Protein AF-A0A8S4G4A6-F1 (afdb_monomer_lite)

Sequence (121 aa):
MALRRQACRRGWAQQLFSDNGTNLRGADTELRRSIQDLDQQVLNKKLRVNINIPLKTELKAEQETTHKHIEEDRKMLIQAAIVRIMKTRKTLKHQHLVVEVLNQLSSRFKPRVQVIKVSVI

Radius of gyration: 33.56 Å; chains: 1; bounding box: 55×30×92 Å

Structure (mmCIF, N/CA/C/O backbone):
data_AF-A0A8S4G4A6-F1
#
_entry.id   AF-A0A8S4G4A6-F1
#
loop_
_atom_site.group_PDB
_atom_site.id
_atom_site.type_symbol
_atom_site.label_atom_id
_atom_site.label_alt_id
_atom_site.label_comp_id
_atom_site.label_asym_id
_atom_site.label_entity_id
_atom_site.label_seq_id
_atom_site.pdbx_PDB_ins_code
_atom_site.Cartn_x
_atom_site.Cartn_y
_atom_site.Cartn_z
_atom_site.occupancy
_atom_site.B_iso_or_equiv
_atom_site.auth_seq_id
_atom_site.auth_comp_id
_atom_site.auth_asym_id
_atom_site.auth_atom_id
_atom_site.pdbx_PDB_model_num
ATOM 1 N N . MET A 1 1 ? 37.751 0.924 -60.296 1.00 56.91 1 MET A N 1
ATOM 2 C CA . MET A 1 1 ? 37.242 1.153 -61.675 1.00 56.91 1 MET A CA 1
ATOM 3 C C . MET A 1 1 ? 36.824 -0.135 -62.400 1.00 56.91 1 MET A C 1
ATOM 5 O O . MET A 1 1 ? 35.778 -0.120 -63.038 1.00 56.91 1 MET A O 1
ATOM 9 N N . ALA A 1 2 ? 37.565 -1.248 -62.289 1.00 54.28 2 ALA A N 1
ATOM 10 C CA . ALA A 1 2 ? 37.231 -2.516 -62.963 1.00 54.28 2 ALA A CA 1
ATOM 11 C C . ALA A 1 2 ? 35.917 -3.172 -62.475 1.00 54.28 2 ALA A C 1
ATOM 13 O O . ALA A 1 2 ? 35.060 -3.493 -63.294 1.00 54.28 2 ALA A O 1
ATOM 14 N N . LEU A 1 3 ? 35.702 -3.25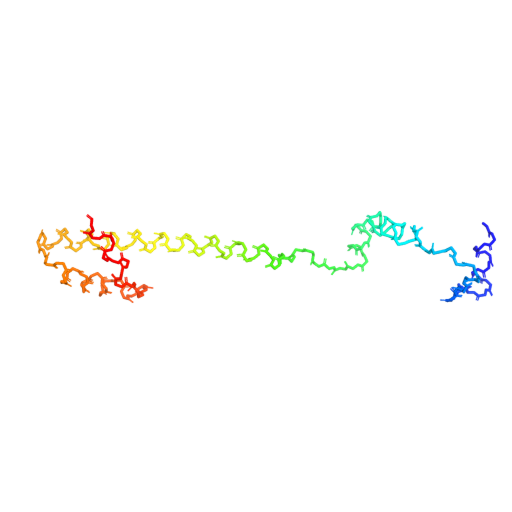3 -61.154 1.00 55.09 3 LEU A N 1
ATOM 15 C CA . LEU A 1 3 ? 34.497 -3.850 -60.544 1.00 55.09 3 LEU A CA 1
ATOM 16 C C . LEU A 1 3 ? 33.184 -3.175 -60.985 1.00 55.09 3 LEU A C 1
ATOM 18 O O . LEU A 1 3 ? 32.221 -3.854 -61.329 1.00 55.09 3 LEU A O 1
ATOM 22 N N . ARG A 1 4 ? 33.159 -1.836 -61.077 1.00 62.38 4 ARG A N 1
ATOM 23 C CA . ARG A 1 4 ? 31.982 -1.093 -61.570 1.00 62.38 4 ARG A CA 1
ATOM 24 C C . ARG A 1 4 ? 31.670 -1.388 -63.044 1.00 62.38 4 ARG A C 1
ATOM 26 O O . ARG A 1 4 ? 30.503 -1.505 -63.398 1.00 62.38 4 ARG A O 1
ATOM 33 N N . ARG A 1 5 ? 32.686 -1.555 -63.905 1.00 71.19 5 ARG A N 1
ATOM 34 C CA . ARG A 1 5 ? 32.477 -1.924 -65.323 1.00 71.19 5 ARG A CA 1
ATOM 35 C C . ARG A 1 5 ? 32.015 -3.373 -65.500 1.00 71.19 5 ARG A C 1
ATOM 37 O O . ARG A 1 5 ? 31.376 -3.674 -66.505 1.00 71.19 5 ARG A O 1
ATOM 44 N N . GLN A 1 6 ? 32.364 -4.258 -64.568 1.00 66.88 6 GLN A N 1
ATOM 45 C CA . GLN A 1 6 ? 31.921 -5.653 -64.556 1.00 66.88 6 GLN A CA 1
ATOM 46 C C . GLN A 1 6 ? 30.449 -5.760 -64.137 1.00 66.88 6 GLN A C 1
ATOM 48 O O . GLN A 1 6 ? 29.666 -6.384 -64.852 1.00 66.88 6 GLN A O 1
ATOM 53 N N . ALA A 1 7 ? 30.061 -5.066 -63.061 1.00 72.06 7 ALA A N 1
ATOM 54 C CA . ALA A 1 7 ? 28.689 -5.050 -62.557 1.00 72.06 7 ALA A CA 1
ATOM 55 C C . ALA A 1 7 ? 27.670 -4.544 -63.594 1.00 72.06 7 ALA A C 1
ATOM 57 O O . ALA A 1 7 ? 26.626 -5.164 -63.772 1.00 72.06 7 ALA A O 1
ATOM 58 N N . CYS A 1 8 ? 27.985 -3.477 -64.341 1.00 72.69 8 CYS A N 1
ATOM 59 C CA . CYS A 1 8 ? 27.072 -2.961 -65.372 1.00 72.69 8 CYS A CA 1
ATOM 60 C C . CYS A 1 8 ? 26.907 -3.886 -66.589 1.00 72.69 8 CYS A C 1
ATOM 62 O O . CYS A 1 8 ? 25.915 -3.763 -67.296 1.00 72.69 8 CYS A O 1
ATOM 64 N N . ARG A 1 9 ? 27.867 -4.780 -66.874 1.00 69.12 9 ARG A N 1
ATOM 65 C CA . ARG A 1 9 ? 27.817 -5.657 -68.061 1.00 69.12 9 ARG A CA 1
ATOM 66 C C . ARG A 1 9 ? 27.295 -7.059 -67.784 1.00 69.12 9 ARG A C 1
ATOM 68 O O . ARG A 1 9 ? 26.761 -7.679 -68.694 1.00 69.12 9 ARG A O 1
ATOM 75 N N . ARG A 1 10 ? 27.505 -7.584 -66.578 1.00 70.38 10 ARG A N 1
ATOM 76 C CA . ARG A 1 10 ? 27.191 -8.982 -66.238 1.00 70.38 10 ARG A CA 1
ATOM 77 C C . ARG A 1 10 ? 26.343 -9.130 -64.974 1.00 70.38 10 ARG A C 1
ATOM 79 O O . ARG A 1 10 ? 26.006 -10.249 -64.613 1.00 70.38 10 ARG A O 1
ATOM 86 N N . GLY A 1 11 ? 25.994 -8.023 -64.317 1.00 64.69 11 GLY A N 1
ATOM 87 C CA . GLY A 1 11 ? 25.401 -8.045 -62.985 1.00 64.69 11 GLY A CA 1
ATOM 88 C C . GLY A 1 11 ? 26.443 -8.282 -61.890 1.00 64.69 11 GLY A C 1
ATOM 89 O O . GLY A 1 11 ? 27.623 -8.533 -62.155 1.00 64.69 11 GLY A O 1
ATOM 90 N N . TRP A 1 12 ? 26.012 -8.150 -60.637 1.00 66.00 12 TRP A N 1
ATOM 91 C CA . TRP A 1 12 ? 26.844 -8.458 -59.475 1.00 66.00 12 TRP A CA 1
ATOM 92 C C . TRP A 1 12 ? 26.899 -9.973 -59.259 1.00 66.00 12 TRP A C 1
ATOM 94 O O . TRP A 1 12 ? 25.877 -10.648 -59.372 1.00 66.00 12 TRP A O 1
ATOM 104 N N . ALA A 1 13 ? 28.084 -10.505 -58.948 1.00 64.06 13 ALA A N 1
ATOM 105 C CA . ALA A 1 13 ? 28.235 -11.915 -58.597 1.00 64.06 13 ALA A CA 1
ATOM 106 C C . ALA A 1 13 ? 27.396 -12.225 -57.346 1.00 64.06 13 ALA A C 1
ATOM 108 O O . ALA A 1 13 ? 27.543 -11.553 -56.327 1.00 64.06 13 ALA A O 1
ATOM 109 N N . GLN A 1 14 ? 26.507 -13.218 -57.437 1.00 61.50 14 GLN A N 1
ATOM 110 C CA . GLN A 1 14 ? 25.620 -13.600 -56.331 1.00 61.50 14 GLN A CA 1
ATOM 111 C C . GLN A 1 14 ? 26.304 -14.524 -55.314 1.00 61.50 14 GLN A C 1
ATOM 113 O O . GLN A 1 14 ? 25.905 -14.547 -54.153 1.00 61.50 14 GLN A O 1
ATOM 118 N N . GLN A 1 15 ? 27.345 -15.256 -55.726 1.00 50.31 15 GLN A N 1
ATOM 119 C CA . GLN A 1 15 ? 28.146 -16.125 -54.863 1.00 50.31 15 GLN A CA 1
ATOM 120 C C . GLN A 1 15 ? 29.626 -16.052 -55.256 1.00 50.31 15 GLN A C 1
ATOM 122 O O . GLN A 1 15 ? 29.968 -16.018 -56.438 1.00 50.31 15 GLN A O 1
ATOM 127 N N . LEU A 1 16 ? 30.494 -16.014 -54.247 1.00 52.56 16 LEU A N 1
ATOM 128 C CA . LEU A 1 16 ? 31.951 -16.028 -54.362 1.00 52.56 16 LEU A CA 1
ATOM 129 C C . LEU A 1 16 ? 32.455 -17.234 -53.567 1.00 52.56 16 LEU A C 1
ATOM 131 O O . LEU A 1 16 ? 32.258 -17.291 -52.355 1.00 52.56 16 LEU A O 1
ATOM 135 N N . PHE A 1 17 ? 33.076 -18.195 -54.249 1.00 47.66 17 PHE A N 1
ATOM 136 C CA . PHE A 1 17 ? 33.742 -19.329 -53.610 1.00 47.66 17 PHE A CA 1
ATOM 137 C C . PHE A 1 17 ? 35.219 -18.981 -53.393 1.00 47.66 17 PHE A C 1
ATOM 139 O O . PHE A 1 17 ? 35.869 -18.442 -54.288 1.00 47.66 17 PHE A O 1
ATOM 146 N N . SER A 1 18 ? 35.722 -19.226 -52.180 1.00 53.50 18 SER A N 1
ATOM 147 C CA . SER A 1 18 ? 37.119 -18.997 -51.800 1.00 53.50 18 SER A CA 1
ATOM 148 C C . SER A 1 18 ? 37.824 -20.340 -51.690 1.00 53.50 18 SER A C 1
ATOM 150 O O . SER A 1 18 ? 37.564 -21.084 -50.747 1.00 53.50 18 SER A O 1
ATOM 152 N N . ASP A 1 19 ? 38.735 -20.630 -52.615 1.00 55.81 19 ASP A N 1
ATOM 153 C CA . ASP A 1 19 ? 39.457 -21.910 -52.637 1.00 55.81 19 ASP A CA 1
ATOM 154 C C . ASP A 1 19 ? 40.621 -21.976 -51.637 1.00 55.81 19 ASP A C 1
ATOM 156 O O . ASP A 1 19 ? 41.229 -23.027 -51.463 1.00 55.81 19 ASP A O 1
ATOM 160 N N . ASN A 1 20 ? 40.903 -20.889 -50.910 1.00 42.41 20 ASN A N 1
ATOM 161 C CA . ASN A 1 20 ? 41.949 -20.861 -49.891 1.00 42.41 20 ASN A CA 1
ATOM 162 C C . ASN A 1 20 ? 41.360 -20.440 -48.540 1.00 42.41 20 ASN A C 1
ATOM 164 O O . ASN A 1 20 ? 40.747 -19.377 -48.418 1.00 42.41 20 ASN A O 1
ATOM 168 N N . GLY A 1 21 ? 41.561 -21.285 -47.525 1.00 52.22 21 GLY A N 1
ATOM 169 C CA . GLY A 1 21 ? 41.047 -21.174 -46.155 1.00 52.22 21 GLY A CA 1
ATOM 170 C C . GLY A 1 21 ? 41.595 -20.016 -45.314 1.00 52.22 21 GLY A C 1
ATOM 171 O O . GLY A 1 21 ? 41.825 -20.180 -44.116 1.00 52.22 21 GLY A O 1
ATOM 172 N N . THR A 1 22 ? 41.776 -18.824 -45.879 1.00 52.97 22 THR A N 1
ATOM 173 C CA . THR A 1 22 ? 41.826 -17.608 -45.066 1.00 52.97 22 THR A CA 1
ATOM 174 C C . THR A 1 22 ? 40.404 -17.252 -44.689 1.00 52.97 22 THR A C 1
ATOM 176 O O . THR A 1 22 ? 39.672 -16.595 -45.425 1.00 52.97 22 THR A O 1
ATOM 179 N N . ASN A 1 23 ? 40.021 -17.778 -43.528 1.00 50.81 23 ASN A N 1
ATOM 180 C CA . ASN A 1 23 ? 38.822 -17.421 -42.803 1.00 50.81 23 ASN A CA 1
ATOM 181 C C . ASN A 1 23 ? 38.534 -15.926 -42.940 1.00 50.81 23 ASN A C 1
ATOM 183 O O . ASN A 1 23 ? 39.414 -15.096 -42.716 1.00 50.81 23 ASN A O 1
ATOM 187 N N . LEU A 1 24 ? 37.260 -15.629 -43.165 1.00 50.38 24 LEU A N 1
ATOM 188 C CA . LEU A 1 24 ? 36.548 -14.364 -42.977 1.00 50.38 24 LEU A CA 1
ATOM 189 C C . LEU A 1 24 ? 36.710 -13.758 -41.553 1.00 50.38 24 LEU A C 1
ATOM 191 O O . LEU A 1 24 ? 35.837 -13.035 -41.077 1.00 50.38 24 LEU A O 1
ATOM 195 N N . ARG A 1 25 ? 37.807 -14.048 -40.835 1.00 52.88 25 ARG A N 1
ATOM 196 C CA . ARG A 1 25 ? 38.222 -13.399 -39.590 1.00 52.88 25 ARG A CA 1
ATOM 197 C C . ARG A 1 25 ? 38.622 -11.973 -39.932 1.00 52.88 25 ARG A C 1
ATOM 199 O O . ARG A 1 25 ? 39.719 -11.724 -40.413 1.00 52.88 25 ARG A O 1
ATOM 206 N N . GLY A 1 26 ? 37.687 -11.061 -39.726 1.00 53.81 26 GLY A N 1
ATOM 207 C CA . GLY A 1 26 ? 37.829 -9.664 -40.116 1.00 53.81 26 GLY A CA 1
ATOM 208 C C . GLY A 1 26 ? 36.606 -9.171 -40.874 1.00 53.81 26 GLY A C 1
ATOM 209 O O . GLY A 1 26 ? 36.124 -8.081 -40.593 1.00 53.81 26 GLY A O 1
ATOM 210 N N . ALA A 1 27 ? 36.031 -10.005 -41.746 1.00 57.72 27 ALA A N 1
ATOM 211 C CA . ALA A 1 27 ? 34.882 -9.619 -42.560 1.00 57.72 27 ALA A CA 1
ATOM 212 C C . ALA A 1 27 ? 33.622 -9.399 -41.710 1.00 57.72 27 ALA A C 1
ATOM 214 O O . ALA A 1 27 ? 32.895 -8.446 -41.955 1.00 57.72 27 ALA A O 1
ATOM 215 N N . ASP A 1 28 ? 33.391 -10.214 -40.673 1.00 56.25 28 ASP A N 1
ATOM 216 C CA . ASP A 1 28 ? 32.270 -10.008 -39.740 1.00 56.25 28 ASP A CA 1
ATOM 217 C C . ASP A 1 28 ? 32.451 -8.718 -38.921 1.00 56.25 28 ASP A C 1
ATOM 219 O O . ASP A 1 28 ? 31.515 -7.945 -38.747 1.00 56.25 28 ASP A O 1
ATOM 223 N N . THR A 1 29 ? 33.678 -8.424 -38.479 1.00 62.31 29 THR A N 1
ATOM 224 C CA . THR A 1 29 ? 34.001 -7.187 -37.748 1.00 62.31 29 THR A CA 1
ATOM 225 C C . THR A 1 29 ? 33.942 -5.946 -38.634 1.00 62.31 29 THR A C 1
ATOM 227 O O . THR A 1 29 ? 33.456 -4.913 -38.186 1.00 62.31 29 THR A O 1
ATOM 230 N N . GLU A 1 30 ? 34.375 -6.036 -39.892 1.00 59.62 30 GLU A N 1
ATOM 231 C CA . GLU A 1 30 ? 34.277 -4.955 -40.876 1.00 59.62 30 GLU A CA 1
ATOM 232 C C . GLU A 1 30 ? 32.833 -4.743 -41.336 1.00 59.62 30 GLU A C 1
ATOM 234 O O . GLU A 1 30 ? 32.412 -3.597 -41.477 1.00 59.62 30 GLU A O 1
ATOM 239 N N . LEU A 1 31 ? 32.040 -5.810 -41.487 1.00 59.84 31 L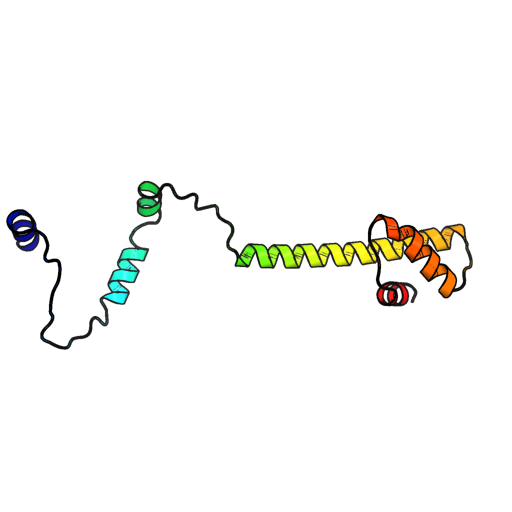EU A N 1
ATOM 240 C CA . LEU A 1 31 ? 30.599 -5.723 -41.732 1.00 59.84 31 LEU A CA 1
ATOM 241 C C . LEU A 1 31 ? 29.876 -5.104 -40.540 1.00 59.84 31 LEU A C 1
ATOM 243 O O . LEU A 1 31 ? 29.088 -4.188 -40.732 1.00 59.84 31 LEU A O 1
ATOM 247 N N . ARG A 1 32 ? 30.165 -5.537 -39.307 1.00 60.19 32 ARG A N 1
ATOM 248 C CA . ARG A 1 32 ? 29.597 -4.943 -38.086 1.00 60.19 32 ARG A CA 1
ATOM 249 C C . ARG A 1 32 ? 29.958 -3.471 -37.946 1.00 60.19 32 ARG A C 1
ATOM 251 O O . ARG A 1 32 ? 29.083 -2.681 -37.613 1.00 60.19 32 ARG A O 1
ATOM 258 N N . ARG A 1 33 ? 31.206 -3.102 -38.241 1.00 62.88 33 ARG A N 1
ATOM 259 C CA . ARG A 1 33 ? 31.665 -1.710 -38.243 1.00 62.88 33 ARG A CA 1
ATOM 260 C C . ARG A 1 33 ? 30.965 -0.902 -39.332 1.00 62.88 33 ARG A C 1
ATOM 262 O O . ARG A 1 33 ? 30.428 0.148 -39.037 1.00 62.88 33 ARG A O 1
ATOM 269 N N . SER A 1 34 ? 30.845 -1.448 -40.541 1.00 58.38 34 SER A N 1
ATOM 270 C CA . SER A 1 34 ? 30.114 -0.814 -41.647 1.00 58.38 34 SER A CA 1
ATOM 271 C C . SER A 1 34 ? 28.612 -0.687 -41.368 1.00 58.38 34 SER A C 1
ATOM 273 O O . SER A 1 34 ? 27.995 0.266 -41.821 1.00 58.38 34 SER A O 1
ATOM 275 N N . ILE A 1 35 ? 28.008 -1.625 -40.627 1.00 62.09 35 ILE A N 1
ATOM 276 C CA . ILE A 1 35 ? 26.604 -1.578 -40.183 1.00 62.09 35 ILE A CA 1
ATOM 277 C C . ILE A 1 35 ? 26.419 -0.560 -39.048 1.00 62.09 35 ILE A C 1
ATOM 279 O O . ILE A 1 35 ? 25.402 0.122 -39.020 1.00 62.09 35 ILE A O 1
ATOM 283 N N . GLN A 1 36 ? 27.388 -0.438 -38.136 1.00 62.94 36 GLN A N 1
ATOM 284 C CA . GLN A 1 36 ? 27.409 0.608 -37.105 1.00 62.94 36 GLN A CA 1
ATOM 285 C C . GLN A 1 36 ? 27.623 2.003 -37.710 1.00 62.94 36 GLN A C 1
ATOM 287 O O . GLN A 1 36 ? 26.967 2.950 -37.285 1.00 62.94 36 GLN A O 1
ATOM 292 N N . ASP A 1 37 ? 28.486 2.109 -38.723 1.00 60.62 37 ASP A N 1
ATOM 293 C CA . ASP A 1 37 ? 28.771 3.336 -39.474 1.00 60.62 37 ASP A CA 1
ATOM 294 C C . ASP A 1 37 ? 27.656 3.671 -40.487 1.00 60.62 37 ASP A C 1
ATOM 296 O O . ASP A 1 37 ? 27.518 4.825 -40.897 1.00 60.62 37 ASP A O 1
ATOM 300 N N . LEU A 1 38 ? 26.818 2.692 -40.872 1.00 60.59 38 LEU A N 1
ATOM 301 C CA . LEU A 1 38 ? 25.545 2.891 -41.578 1.00 60.59 38 LEU A CA 1
ATOM 302 C C . LEU A 1 38 ? 24.504 3.455 -40.607 1.00 60.59 38 LEU A C 1
ATOM 304 O O . LEU A 1 38 ? 23.527 2.817 -40.224 1.00 60.59 38 LEU A O 1
ATOM 308 N N . ASP A 1 39 ? 24.785 4.697 -40.246 1.00 59.84 39 ASP A N 1
ATOM 309 C CA . ASP A 1 39 ? 23.956 5.740 -39.681 1.00 59.84 39 ASP A CA 1
ATOM 310 C C . ASP A 1 39 ? 22.483 5.346 -39.482 1.00 59.84 39 ASP A C 1
ATOM 312 O O . ASP A 1 39 ? 21.726 5.135 -40.443 1.00 59.84 39 ASP A O 1
ATOM 316 N N . GLN A 1 40 ? 22.047 5.335 -38.216 1.00 60.50 40 GLN A N 1
ATOM 317 C CA . GLN A 1 40 ? 20.633 5.263 -37.831 1.00 60.50 40 GLN A CA 1
ATOM 318 C C . GLN A 1 40 ? 19.780 6.206 -38.692 1.00 60.50 40 GLN A C 1
ATOM 320 O O . GLN A 1 40 ? 18.646 5.875 -39.017 1.00 60.50 40 GLN A O 1
ATOM 325 N N . GLN A 1 41 ? 20.325 7.337 -39.155 1.00 57.84 41 GLN A N 1
ATOM 326 C CA . GLN A 1 41 ? 19.641 8.272 -40.048 1.00 57.84 41 GLN A CA 1
ATOM 327 C C . GLN A 1 41 ? 19.245 7.679 -41.410 1.00 57.84 41 GLN A C 1
ATOM 329 O O . GLN A 1 41 ? 18.164 7.990 -41.911 1.00 57.84 41 GLN A O 1
ATOM 334 N N . VAL A 1 42 ? 20.072 6.823 -42.024 1.00 62.09 42 VAL A N 1
ATOM 335 C CA . VAL A 1 42 ? 19.764 6.188 -43.321 1.00 62.09 42 VAL A CA 1
ATOM 336 C C . VAL A 1 42 ? 18.738 5.071 -43.143 1.00 62.09 42 VAL A C 1
ATOM 338 O O . VAL A 1 42 ? 17.819 4.948 -43.959 1.00 62.09 42 VAL A O 1
ATOM 341 N N . LEU A 1 43 ? 18.854 4.302 -42.056 1.00 57.88 43 LEU A N 1
ATOM 342 C CA . LEU A 1 43 ? 17.857 3.307 -41.655 1.00 57.88 43 LEU A CA 1
ATOM 343 C C . LEU A 1 43 ? 16.503 3.969 -41.357 1.00 57.88 43 LEU A C 1
ATOM 345 O O . LEU A 1 43 ? 15.502 3.529 -41.906 1.00 57.88 43 LEU A O 1
ATOM 349 N N . ASN A 1 44 ? 16.477 5.080 -40.618 1.00 58.75 44 ASN A N 1
ATOM 350 C CA . ASN A 1 44 ? 15.262 5.834 -40.276 1.00 58.75 44 ASN A CA 1
ATOM 351 C C . ASN A 1 44 ? 14.629 6.546 -41.483 1.00 58.75 44 ASN A C 1
ATOM 353 O O . ASN A 1 44 ? 13.414 6.726 -41.538 1.00 58.75 44 ASN A O 1
ATOM 357 N N . LYS A 1 45 ? 15.436 6.954 -42.476 1.00 61.44 45 LYS A N 1
ATOM 358 C CA . LYS A 1 45 ? 14.933 7.530 -43.737 1.00 61.44 45 LYS A CA 1
ATOM 359 C C . LYS A 1 45 ? 14.291 6.486 -44.650 1.00 61.44 45 LYS A C 1
ATOM 361 O O . LYS A 1 45 ? 13.338 6.816 -45.352 1.00 61.44 45 LYS A O 1
ATOM 366 N N . LYS A 1 46 ? 14.826 5.260 -44.693 1.00 57.25 46 LYS A N 1
ATOM 367 C CA . LYS A 1 46 ? 14.323 4.179 -45.564 1.00 57.25 46 LYS A CA 1
ATOM 368 C C . LYS A 1 46 ? 13.231 3.343 -44.907 1.00 57.25 46 LYS A C 1
ATOM 370 O O . LYS A 1 46 ? 12.291 2.929 -45.578 1.00 57.25 46 LYS A O 1
ATOM 375 N N . LEU A 1 47 ? 13.346 3.103 -43.609 1.00 58.44 47 LEU A N 1
ATOM 376 C CA . LEU A 1 47 ? 12.360 2.412 -42.804 1.00 58.44 47 LEU A CA 1
ATOM 377 C C . LEU A 1 47 ? 11.644 3.474 -41.965 1.00 58.44 47 LEU A C 1
ATOM 379 O O . LEU A 1 47 ? 12.202 3.998 -41.006 1.00 58.44 47 LEU A O 1
ATOM 383 N N . ARG A 1 48 ? 10.395 3.797 -42.314 1.00 55.72 48 ARG A N 1
ATOM 384 C CA . ARG A 1 48 ? 9.494 4.585 -41.457 1.00 55.72 48 ARG A CA 1
ATOM 385 C C . ARG A 1 48 ? 9.099 3.759 -40.223 1.00 55.72 48 ARG A C 1
ATOM 387 O O . ARG A 1 48 ? 7.940 3.383 -40.077 1.00 55.72 48 ARG A O 1
ATOM 394 N N . VAL A 1 49 ? 10.058 3.404 -39.373 1.00 61.44 49 VAL A N 1
ATOM 395 C CA . VAL A 1 49 ? 9.798 2.659 -38.138 1.00 61.44 49 VAL A CA 1
ATOM 396 C C . VAL A 1 49 ? 9.729 3.658 -37.005 1.00 61.44 49 VAL A C 1
ATOM 398 O O . VAL A 1 49 ? 10.643 4.454 -36.808 1.00 61.44 49 VAL A O 1
ATOM 401 N N . ASN A 1 50 ? 8.636 3.618 -36.256 1.00 59.53 50 ASN A N 1
ATOM 402 C CA . ASN A 1 50 ? 8.558 4.332 -34.998 1.00 59.53 50 ASN A CA 1
ATOM 403 C C . ASN A 1 50 ? 9.525 3.664 -34.007 1.00 59.53 50 ASN A C 1
ATOM 405 O O . ASN A 1 50 ? 9.286 2.538 -33.588 1.00 59.53 50 ASN A O 1
ATOM 409 N N . ILE A 1 51 ? 10.627 4.336 -33.676 1.00 63.38 51 ILE A N 1
ATOM 410 C CA . ILE A 1 51 ? 11.677 3.822 -32.774 1.00 63.38 51 ILE A CA 1
ATOM 411 C C . ILE A 1 51 ? 11.308 4.074 -31.306 1.00 63.38 51 ILE A C 1
ATOM 413 O O . ILE A 1 51 ? 11.960 3.560 -30.405 1.00 63.38 51 ILE A O 1
ATOM 417 N N . ASN A 1 52 ? 10.236 4.830 -31.045 1.00 63.88 52 ASN A N 1
ATOM 418 C CA . ASN A 1 52 ? 9.735 5.077 -29.697 1.00 63.88 52 ASN A CA 1
ATOM 419 C C . ASN A 1 52 ? 8.932 3.872 -29.176 1.00 63.88 52 ASN A C 1
ATOM 421 O O . ASN A 1 52 ? 7.747 3.977 -28.858 1.00 63.88 52 ASN A O 1
ATOM 425 N N . ILE A 1 53 ? 9.557 2.696 -29.188 1.00 67.88 53 ILE A N 1
ATOM 426 C CA . ILE A 1 53 ? 8.997 1.467 -28.640 1.00 67.88 53 ILE A CA 1
ATOM 427 C C . ILE A 1 53 ? 9.772 1.198 -27.352 1.00 67.88 53 ILE A C 1
ATOM 429 O O . ILE A 1 53 ? 10.967 0.900 -27.431 1.00 67.88 53 ILE A O 1
ATOM 433 N N . PRO A 1 54 ? 9.131 1.306 -26.177 1.00 62.41 54 PRO A N 1
ATOM 434 C CA . PRO A 1 54 ? 9.808 1.053 -24.915 1.00 62.41 54 PRO A CA 1
ATOM 435 C C . PRO A 1 54 ? 10.351 -0.378 -24.894 1.00 62.41 54 PRO A C 1
ATOM 437 O O . PRO A 1 54 ? 9.669 -1.340 -25.274 1.00 62.41 54 PRO A O 1
ATOM 440 N N . LEU A 1 55 ? 11.609 -0.521 -24.476 1.00 70.25 55 LEU A N 1
ATOM 441 C CA . LEU A 1 55 ? 12.269 -1.817 -24.419 1.00 70.25 55 LEU A CA 1
ATOM 442 C C . LEU A 1 55 ? 11.584 -2.682 -23.356 1.00 70.25 55 LEU A C 1
ATOM 444 O O . LEU A 1 55 ? 11.310 -2.241 -22.241 1.00 70.25 55 LEU A O 1
ATOM 448 N N . LYS A 1 56 ? 11.346 -3.962 -23.669 1.00 69.56 56 LYS A N 1
ATOM 449 C CA . LYS A 1 56 ? 10.677 -4.906 -22.750 1.00 69.56 56 LYS A CA 1
ATOM 450 C C . LYS A 1 56 ? 11.365 -5.017 -21.382 1.00 69.56 56 LYS A C 1
ATOM 452 O O . LYS A 1 56 ? 10.718 -5.391 -20.410 1.00 69.56 56 LYS A O 1
ATOM 457 N N . THR A 1 57 ? 12.664 -4.734 -21.314 1.00 72.44 57 THR A N 1
ATOM 458 C CA . THR A 1 57 ? 13.442 -4.741 -20.069 1.00 72.44 57 THR A CA 1
ATOM 459 C C . THR A 1 57 ? 13.166 -3.502 -19.216 1.00 72.44 57 THR A C 1
ATOM 461 O O . THR A 1 57 ? 13.003 -3.637 -18.008 1.00 72.44 57 THR A O 1
ATOM 464 N N . GLU A 1 58 ? 13.042 -2.325 -19.832 1.00 69.12 58 GLU A N 1
ATOM 465 C CA . GLU A 1 58 ? 12.728 -1.071 -19.132 1.00 69.12 58 GLU A CA 1
ATOM 466 C C . GLU A 1 58 ? 11.315 -1.115 -18.544 1.00 69.12 58 GLU A C 1
ATOM 468 O O . GLU A 1 58 ? 11.132 -0.822 -17.367 1.00 69.12 58 GLU A O 1
ATOM 473 N N . LEU A 1 59 ? 10.349 -1.655 -19.297 1.00 75.50 59 LEU A N 1
ATOM 474 C CA . LEU A 1 59 ? 8.982 -1.874 -18.808 1.00 75.50 59 LEU A CA 1
ATOM 475 C C . LEU A 1 59 ? 8.930 -2.765 -17.558 1.00 75.50 59 LEU A C 1
ATOM 477 O O . LEU A 1 59 ? 8.130 -2.524 -16.659 1.00 75.50 59 LEU A O 1
ATOM 481 N N . LYS A 1 60 ? 9.780 -3.798 -17.474 1.00 79.19 60 LYS A N 1
ATOM 482 C CA . LYS A 1 60 ? 9.846 -4.664 -16.284 1.00 79.19 60 LYS A CA 1
ATOM 483 C C . LYS A 1 60 ? 10.427 -3.928 -15.079 1.00 79.19 60 LYS A C 1
ATOM 485 O O . LYS A 1 60 ? 9.927 -4.108 -13.973 1.00 79.19 60 LYS A O 1
ATOM 490 N N . ALA A 1 61 ? 11.453 -3.105 -15.292 1.00 81.00 61 ALA A N 1
ATOM 491 C CA . ALA A 1 61 ? 12.047 -2.301 -14.229 1.00 81.00 61 ALA A CA 1
ATOM 492 C C . ALA A 1 61 ? 11.044 -1.267 -13.686 1.00 81.00 61 ALA A C 1
ATOM 494 O O . ALA A 1 61 ? 10.879 -1.152 -12.474 1.00 81.00 61 ALA A O 1
ATOM 495 N N . GLU A 1 62 ? 10.309 -0.584 -14.566 1.00 80.44 62 GLU A N 1
ATOM 496 C CA . GLU A 1 62 ? 9.243 0.356 -14.190 1.00 80.44 62 GLU A CA 1
ATOM 497 C C . GLU A 1 62 ? 8.076 -0.333 -13.462 1.00 80.44 62 GLU A C 1
ATOM 499 O O . GLU A 1 62 ? 7.530 0.184 -12.486 1.00 80.44 62 GLU A O 1
ATOM 504 N N . GLN A 1 63 ? 7.694 -1.537 -13.889 1.00 84.50 63 GLN A N 1
ATOM 505 C CA . GLN A 1 63 ? 6.679 -2.330 -13.190 1.00 84.50 63 GLN A CA 1
ATOM 506 C C . GLN A 1 63 ? 7.126 -2.726 -11.779 1.00 84.50 63 GLN A C 1
ATOM 508 O O . GLN A 1 63 ? 6.328 -2.703 -10.843 1.00 84.50 63 GLN A O 1
ATOM 513 N N . GLU A 1 64 ? 8.399 -3.070 -11.593 1.00 86.50 64 GLU A N 1
ATOM 514 C CA . GLU A 1 64 ? 8.910 -3.433 -10.275 1.00 86.50 64 GLU A CA 1
ATOM 515 C C . GLU A 1 64 ? 8.965 -2.223 -9.334 1.00 86.50 64 GLU A C 1
ATOM 517 O O . GLU A 1 64 ? 8.577 -2.327 -8.167 1.00 86.50 64 GLU A O 1
ATOM 522 N N . THR A 1 65 ? 9.403 -1.059 -9.824 1.00 88.44 65 THR A N 1
ATOM 523 C CA . THR A 1 65 ? 9.426 0.167 -9.014 1.00 88.44 65 THR A CA 1
ATOM 524 C C . THR A 1 65 ? 8.016 0.599 -8.640 1.00 88.44 65 THR A C 1
ATOM 526 O O . THR A 1 65 ? 7.757 0.879 -7.471 1.00 88.44 65 THR A O 1
ATOM 529 N N . THR A 1 66 ? 7.072 0.596 -9.580 1.00 88.94 66 THR A N 1
ATOM 530 C CA . THR A 1 66 ? 5.668 0.931 -9.293 1.00 88.94 66 THR A CA 1
ATOM 531 C C . THR A 1 66 ? 5.044 -0.040 -8.291 1.00 88.94 66 THR A C 1
ATOM 533 O O . THR A 1 66 ? 4.381 0.397 -7.351 1.00 88.94 66 THR A O 1
ATOM 536 N N . HIS A 1 67 ? 5.321 -1.342 -8.400 1.00 89.75 67 HIS A N 1
ATOM 537 C CA . HIS A 1 67 ? 4.835 -2.321 -7.429 1.00 89.75 67 HIS A CA 1
ATOM 538 C C . HIS A 1 67 ? 5.405 -2.089 -6.019 1.00 89.75 67 HIS A C 1
ATOM 540 O O . HIS A 1 67 ? 4.686 -2.264 -5.034 1.00 89.75 67 HIS A O 1
ATOM 546 N N . LYS A 1 68 ? 6.673 -1.673 -5.892 1.00 91.19 68 LYS A N 1
ATOM 547 C CA . LYS A 1 68 ? 7.274 -1.328 -4.589 1.00 91.19 68 LYS A CA 1
ATOM 548 C C . LYS A 1 68 ? 6.554 -0.150 -3.928 1.00 91.19 68 LYS A C 1
ATOM 550 O O . LYS A 1 68 ? 6.143 -0.281 -2.777 1.00 91.19 68 LYS A O 1
ATOM 555 N N . HIS A 1 69 ? 6.306 0.928 -4.672 1.00 91.44 69 HIS A N 1
ATOM 556 C CA . HIS A 1 69 ? 5.572 2.091 -4.158 1.00 91.44 69 HIS A CA 1
ATOM 557 C C . HIS A 1 69 ? 4.144 1.726 -3.716 1.00 91.44 69 HIS A C 1
ATOM 559 O O . HIS A 1 69 ? 3.698 2.136 -2.649 1.00 91.44 69 HIS A O 1
ATOM 565 N N . ILE A 1 70 ? 3.444 0.876 -4.479 1.00 90.56 70 ILE A N 1
ATOM 566 C CA . ILE A 1 70 ? 2.098 0.405 -4.108 1.00 90.56 70 ILE A CA 1
ATOM 567 C C . ILE A 1 70 ? 2.114 -0.350 -2.770 1.00 90.56 70 ILE A C 1
ATOM 569 O O . ILE A 1 70 ? 1.204 -0.193 -1.953 1.00 90.56 70 ILE A O 1
ATOM 573 N N . GLU A 1 71 ? 3.120 -1.191 -2.530 1.00 88.94 71 GLU A N 1
ATOM 574 C CA . GLU A 1 71 ? 3.238 -1.931 -1.269 1.00 88.94 71 GLU A CA 1
ATOM 575 C C . GLU A 1 71 ? 3.556 -1.014 -0.078 1.00 88.94 71 GLU A C 1
ATOM 577 O O . GLU A 1 71 ? 3.062 -1.247 1.028 1.00 88.94 71 GLU A O 1
ATOM 582 N N . GLU A 1 72 ? 4.328 0.051 -0.286 1.00 90.31 72 GLU A N 1
ATOM 583 C CA . GLU A 1 72 ? 4.582 1.080 0.729 1.00 90.31 72 GLU A CA 1
ATOM 584 C C . GLU A 1 72 ? 3.309 1.865 1.071 1.00 90.31 72 GLU A C 1
ATOM 586 O O . GLU A 1 72 ? 2.953 1.981 2.248 1.00 90.31 72 GLU A O 1
ATOM 591 N N . ASP A 1 73 ? 2.547 2.286 0.061 1.00 91.12 73 ASP A N 1
ATOM 592 C CA . ASP A 1 73 ? 1.256 2.954 0.249 1.00 91.12 73 ASP A CA 1
ATOM 593 C C . ASP A 1 73 ? 0.264 2.077 1.018 1.00 91.12 73 ASP A C 1
ATOM 595 O O . ASP A 1 73 ? -0.443 2.549 1.915 1.00 91.12 73 ASP A O 1
ATOM 599 N N . ARG A 1 74 ? 0.229 0.769 0.732 1.00 91.50 74 ARG A N 1
ATOM 600 C CA . ARG A 1 74 ? -0.607 -0.182 1.481 1.00 91.50 74 ARG A CA 1
ATOM 601 C C . ARG A 1 74 ? -0.236 -0.218 2.960 1.00 91.50 74 ARG A C 1
ATOM 603 O O . ARG A 1 74 ? -1.142 -0.240 3.795 1.00 91.50 74 ARG A O 1
ATOM 610 N N . LYS A 1 75 ? 1.057 -0.195 3.303 1.00 90.00 75 LYS A N 1
ATOM 611 C CA . LYS A 1 75 ? 1.515 -0.143 4.705 1.00 90.00 75 LYS A CA 1
ATOM 612 C C . LYS A 1 75 ? 1.062 1.147 5.390 1.00 90.00 75 LYS A C 1
ATOM 614 O O . LYS A 1 75 ? 0.509 1.079 6.489 1.00 90.00 75 LYS A O 1
ATOM 619 N N . MET A 1 76 ? 1.220 2.294 4.729 1.00 91.75 76 MET A N 1
ATOM 620 C CA . MET A 1 76 ? 0.778 3.588 5.266 1.00 91.75 76 MET A CA 1
ATOM 621 C C . MET A 1 76 ? -0.741 3.633 5.479 1.00 91.75 76 MET A C 1
ATOM 623 O O . MET A 1 76 ? -1.217 4.082 6.523 1.00 91.75 76 MET A O 1
ATOM 627 N N . LEU A 1 77 ? -1.523 3.100 4.535 1.00 92.25 77 LEU A N 1
ATOM 628 C CA . LEU A 1 77 ? -2.980 3.013 4.662 1.00 92.25 77 LEU A CA 1
ATOM 629 C C . LEU A 1 77 ? -3.419 2.118 5.827 1.00 92.25 77 LEU A C 1
ATOM 631 O O . LEU A 1 77 ? -4.381 2.457 6.520 1.00 92.25 77 LEU A O 1
ATOM 635 N N . ILE A 1 78 ? -2.721 1.003 6.067 1.00 92.19 78 ILE A N 1
ATOM 636 C CA . ILE A 1 78 ? -2.990 0.122 7.212 1.00 92.19 78 ILE A CA 1
ATOM 637 C C . ILE A 1 78 ? -2.762 0.871 8.528 1.00 92.19 78 ILE A C 1
ATOM 639 O O . ILE A 1 78 ? -3.640 0.858 9.390 1.00 92.19 78 ILE A O 1
ATOM 643 N N . GLN A 1 79 ? -1.637 1.576 8.668 1.00 91.38 79 GLN A N 1
ATOM 644 C CA . GLN A 1 79 ? -1.346 2.379 9.860 1.00 91.38 79 GLN A CA 1
ATOM 645 C C . GLN A 1 79 ? -2.391 3.479 10.078 1.00 91.38 79 GLN A C 1
ATOM 647 O O . GLN A 1 79 ? -2.915 3.632 11.182 1.00 91.38 79 GLN A O 1
ATOM 652 N N . ALA A 1 80 ? -2.768 4.201 9.020 1.00 92.81 80 ALA A N 1
ATOM 653 C CA . ALA A 1 80 ? -3.796 5.234 9.099 1.00 92.81 80 ALA A CA 1
ATOM 654 C C . ALA A 1 80 ? -5.163 4.669 9.533 1.00 92.81 80 ALA A C 1
ATOM 656 O O . ALA A 1 80 ? -5.864 5.293 10.335 1.00 92.81 80 ALA A O 1
ATOM 657 N N . ALA A 1 81 ? -5.541 3.483 9.044 1.00 93.06 81 ALA A N 1
ATOM 658 C CA . ALA A 1 81 ? -6.766 2.801 9.462 1.00 93.06 81 ALA A CA 1
ATOM 659 C C . ALA A 1 81 ? -6.715 2.393 10.943 1.00 93.06 81 ALA A C 1
ATOM 661 O O . ALA A 1 81 ? -7.678 2.636 11.674 1.00 93.06 81 ALA A O 1
ATOM 662 N N . ILE A 1 82 ? -5.581 1.855 11.407 1.00 92.31 82 ILE A N 1
ATOM 663 C CA . ILE A 1 82 ? -5.361 1.520 12.822 1.00 92.31 82 ILE A CA 1
ATOM 664 C C . ILE A 1 82 ? -5.532 2.767 13.697 1.00 92.31 82 ILE A C 1
ATOM 666 O O . ILE A 1 82 ? -6.330 2.747 14.633 1.00 92.31 82 ILE A O 1
ATOM 670 N N . VAL A 1 83 ? -4.852 3.873 13.368 1.00 93.38 83 VAL A N 1
ATOM 671 C CA . VAL A 1 83 ? -4.942 5.134 14.126 1.00 93.38 83 VAL A CA 1
ATOM 672 C C . VAL A 1 83 ? -6.377 5.662 14.146 1.00 93.38 83 VAL A C 1
ATOM 674 O O . VAL A 1 83 ? -6.858 6.091 15.195 1.00 93.38 83 VAL A O 1
ATOM 677 N N . ARG A 1 84 ? -7.097 5.595 13.019 1.00 94.50 84 ARG A N 1
ATOM 678 C CA . ARG A 1 84 ? -8.504 6.014 12.937 1.00 94.50 84 ARG A CA 1
ATOM 679 C C . ARG A 1 84 ? -9.400 5.205 13.880 1.00 94.50 84 ARG A C 1
ATOM 681 O O . ARG A 1 84 ? -10.201 5.807 14.590 1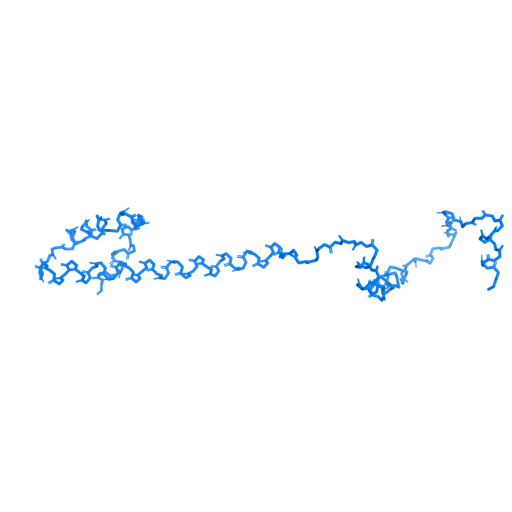.00 94.50 84 ARG A O 1
ATOM 688 N N . ILE A 1 85 ? -9.266 3.876 13.899 1.00 93.88 85 ILE A N 1
ATOM 689 C CA . ILE A 1 85 ? -10.047 2.982 14.776 1.00 93.88 85 ILE A CA 1
ATOM 690 C C . ILE A 1 85 ? -9.688 3.213 16.249 1.00 93.88 85 ILE A C 1
ATOM 692 O O . ILE A 1 85 ? -10.562 3.372 17.100 1.00 93.88 85 ILE A O 1
ATOM 696 N N . MET A 1 86 ? -8.393 3.297 16.551 1.00 93.56 86 MET A N 1
ATOM 697 C CA . MET A 1 86 ? -7.888 3.546 17.901 1.00 93.56 86 MET A CA 1
ATOM 698 C C . MET A 1 86 ? -8.376 4.889 18.457 1.00 93.56 86 MET A C 1
ATOM 700 O O . MET A 1 86 ? -8.780 4.968 19.617 1.00 93.56 86 MET A O 1
ATOM 704 N N . LYS A 1 87 ? -8.400 5.942 17.629 1.00 94.31 87 LYS A N 1
ATOM 705 C CA . LYS A 1 87 ? -8.826 7.287 18.040 1.00 94.31 87 LYS A CA 1
ATOM 706 C C . LYS A 1 87 ? -10.310 7.353 18.405 1.00 94.31 87 LYS A C 1
ATOM 708 O O . LYS A 1 87 ? -10.673 8.117 19.296 1.00 94.31 87 LYS A O 1
ATOM 713 N N . THR A 1 88 ? -11.166 6.567 17.749 1.00 92.69 88 THR A N 1
ATOM 714 C CA . THR A 1 88 ? -12.607 6.535 18.049 1.00 92.69 88 THR A CA 1
ATOM 715 C C . THR A 1 88 ? -12.938 5.613 19.221 1.00 92.69 88 THR A C 1
ATOM 717 O O . THR A 1 88 ? -13.770 5.972 20.052 1.00 92.69 88 THR A O 1
ATOM 720 N N . ARG A 1 89 ? -12.289 4.444 19.321 1.00 90.06 89 ARG A N 1
ATOM 721 C CA . ARG A 1 89 ? -12.595 3.425 20.342 1.00 90.06 89 ARG A CA 1
ATOM 722 C C . ARG A 1 89 ? -11.852 3.609 21.666 1.00 90.06 89 ARG A C 1
ATOM 724 O O . ARG A 1 89 ? -12.344 3.125 22.679 1.00 90.06 89 ARG A O 1
ATOM 731 N N . LYS A 1 90 ? -10.720 4.327 21.681 1.00 87.00 90 LYS A N 1
ATOM 732 C CA . LYS A 1 90 ? -9.810 4.567 22.827 1.00 87.00 90 LYS A CA 1
ATOM 733 C C . LYS A 1 90 ? -9.143 3.308 23.401 1.00 87.00 90 LYS A C 1
ATOM 735 O O . LYS A 1 90 ? -7.948 3.339 23.671 1.00 87.00 90 LYS A O 1
ATOM 740 N N . THR A 1 91 ? -9.875 2.207 23.556 1.00 89.69 91 THR A N 1
ATO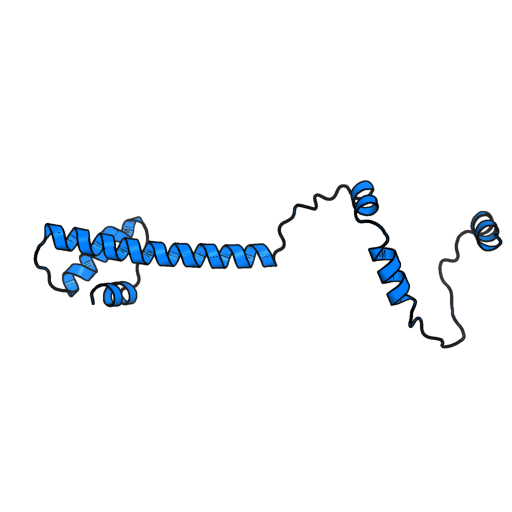M 741 C CA . THR A 1 91 ? -9.373 0.893 23.969 1.00 89.69 91 THR A CA 1
ATOM 742 C C . THR A 1 91 ? -10.030 -0.201 23.125 1.00 89.69 91 THR A C 1
ATOM 744 O O . THR A 1 91 ? -11.231 -0.173 22.859 1.00 89.69 91 THR A O 1
ATOM 747 N N . LEU A 1 92 ? -9.242 -1.173 22.657 1.00 90.62 92 LEU A N 1
ATOM 748 C CA . LEU A 1 92 ? -9.746 -2.289 21.856 1.00 90.62 92 LEU A CA 1
ATOM 749 C C . LEU A 1 92 ? -8.810 -3.495 21.992 1.00 90.62 92 LEU A C 1
ATOM 751 O O . LEU A 1 92 ? -7.591 -3.336 22.019 1.00 90.62 92 LEU A O 1
ATOM 755 N N . LYS A 1 93 ? -9.359 -4.715 22.066 1.00 93.44 93 LYS A N 1
ATOM 756 C CA . LYS A 1 93 ? -8.524 -5.929 22.055 1.00 93.44 93 LYS A CA 1
ATOM 757 C C . LYS A 1 93 ? -7.912 -6.118 20.668 1.00 93.44 93 LYS A C 1
ATOM 759 O O . LYS A 1 93 ? -8.588 -5.906 19.662 1.00 93.44 93 LYS A O 1
ATOM 764 N N . HIS A 1 94 ? -6.680 -6.621 20.620 1.00 89.69 94 HIS A N 1
ATOM 765 C CA . HIS A 1 94 ? -5.935 -6.831 19.374 1.00 89.69 94 HIS A CA 1
ATOM 766 C C . HIS A 1 94 ? -6.731 -7.601 18.303 1.00 89.69 94 HIS A C 1
ATOM 768 O O . HIS A 1 94 ? -6.791 -7.178 17.154 1.00 89.69 94 HIS A O 1
ATOM 774 N N . GLN A 1 95 ? -7.403 -8.697 18.675 1.00 90.56 95 GLN A N 1
ATOM 775 C CA . GLN A 1 95 ? -8.207 -9.483 17.729 1.00 90.56 95 GLN A CA 1
ATOM 776 C C . GLN A 1 95 ? -9.347 -8.668 17.098 1.00 90.56 95 GLN A C 1
ATOM 778 O O . GLN A 1 95 ? -9.572 -8.765 15.894 1.00 90.56 95 GLN A O 1
ATOM 783 N N . HIS A 1 96 ? -10.031 -7.833 17.883 1.00 92.69 96 HIS A N 1
ATOM 784 C CA . HIS A 1 96 ? -11.099 -6.973 17.371 1.00 92.69 96 HIS A CA 1
ATOM 785 C C . HIS A 1 96 ? -10.547 -5.858 16.477 1.00 92.69 96 HIS A C 1
ATOM 787 O O . HIS A 1 96 ? -11.130 -5.587 15.431 1.00 92.69 96 HIS A O 1
ATOM 793 N N . LEU A 1 97 ? -9.390 -5.282 16.825 1.00 91.75 97 LEU A N 1
ATOM 794 C CA . LEU A 1 97 ? -8.711 -4.290 15.987 1.00 91.75 97 LEU A CA 1
ATOM 795 C C . LEU A 1 97 ? -8.380 -4.854 14.602 1.00 91.75 97 LEU A C 1
ATOM 797 O O . LEU A 1 97 ? -8.668 -4.215 13.596 1.00 91.75 97 LEU A O 1
ATOM 801 N N . VAL A 1 98 ? -7.828 -6.068 14.540 1.00 91.25 98 VAL A N 1
ATOM 802 C CA . VAL A 1 98 ? -7.487 -6.725 13.268 1.00 91.25 98 VAL A CA 1
ATOM 803 C C . VAL A 1 98 ? -8.728 -6.897 12.387 1.00 91.25 98 VAL A C 1
ATOM 805 O O . VAL A 1 98 ? -8.673 -6.602 11.195 1.00 91.25 98 VAL A O 1
ATOM 808 N N . VAL A 1 99 ? -9.854 -7.328 12.963 1.00 92.56 99 VAL A N 1
ATOM 809 C CA . VAL A 1 99 ? -11.118 -7.494 12.227 1.00 92.56 99 VAL A CA 1
ATOM 810 C C . VAL A 1 99 ? -11.655 -6.151 11.725 1.00 92.56 99 VAL A C 1
ATOM 812 O O . VAL A 1 99 ? -12.031 -6.045 10.558 1.00 92.56 99 VAL A O 1
ATOM 815 N N . GLU A 1 100 ? -11.653 -5.106 12.556 1.00 92.38 100 GLU A N 1
ATOM 816 C CA . GLU A 1 100 ? -12.111 -3.775 12.135 1.00 92.38 100 GLU A CA 1
ATOM 817 C C . GLU A 1 100 ? -11.229 -3.178 11.026 1.00 92.38 100 GLU A C 1
ATOM 819 O O . GLU A 1 100 ? -11.754 -2.604 10.069 1.00 92.38 100 GLU A O 1
ATOM 824 N N . VAL A 1 101 ? -9.905 -3.359 11.102 1.00 92.75 101 VAL A N 1
ATOM 825 C CA . VAL A 1 101 ? -8.963 -2.914 10.060 1.00 92.75 101 VAL A CA 1
ATOM 826 C C . VAL A 1 101 ? -9.230 -3.636 8.737 1.00 92.75 101 VAL A C 1
ATOM 828 O O . VAL A 1 101 ? -9.287 -2.988 7.690 1.00 92.75 101 VAL A O 1
ATOM 831 N N . LEU A 1 102 ? -9.441 -4.958 8.766 1.00 92.12 102 LEU A N 1
ATOM 832 C CA . LEU A 1 102 ? -9.796 -5.733 7.570 1.00 92.12 102 LEU A CA 1
ATOM 833 C C . LEU A 1 102 ? -11.099 -5.225 6.943 1.00 92.12 102 LEU A C 1
ATOM 835 O O . LEU A 1 102 ? -11.161 -5.035 5.728 1.00 92.12 102 LEU A O 1
ATOM 839 N N . ASN A 1 103 ? -12.111 -4.953 7.767 1.00 93.00 103 ASN A N 1
ATOM 840 C CA . ASN A 1 103 ? -13.400 -4.455 7.299 1.00 93.00 103 ASN A CA 1
ATOM 841 C C . ASN A 1 103 ? -13.280 -3.054 6.680 1.00 93.00 103 ASN A C 1
ATOM 843 O O . ASN A 1 103 ? -13.809 -2.836 5.590 1.00 93.00 103 ASN A O 1
ATOM 847 N N . GLN A 1 104 ? -12.541 -2.125 7.302 1.00 92.12 104 GLN A N 1
ATOM 848 C CA . GLN A 1 104 ? -12.335 -0.779 6.745 1.00 92.12 104 GLN A CA 1
ATOM 849 C C . GLN A 1 104 ? -11.579 -0.789 5.410 1.00 92.12 104 GLN A C 1
ATOM 851 O O . GLN A 1 104 ? -11.896 0.002 4.521 1.00 92.12 104 GLN A O 1
ATOM 856 N N . LEU A 1 105 ? -10.575 -1.658 5.265 1.00 92.19 105 LEU A N 1
ATOM 857 C CA . LEU A 1 105 ? -9.724 -1.698 4.072 1.00 92.19 105 LEU A CA 1
ATOM 858 C C . LEU A 1 105 ? -10.299 -2.551 2.936 1.00 92.19 105 LEU A C 1
ATOM 860 O O . LEU A 1 105 ? -9.861 -2.389 1.796 1.00 92.19 105 LEU A O 1
ATOM 864 N N . SER A 1 106 ? -11.303 -3.388 3.221 1.00 90.69 106 SER A N 1
ATOM 865 C CA . SER A 1 106 ? -11.919 -4.334 2.277 1.00 90.69 106 SER A CA 1
ATOM 866 C C . SER A 1 106 ? -12.384 -3.715 0.953 1.00 90.69 106 SER A C 1
ATOM 868 O O . SER A 1 106 ? -12.345 -4.386 -0.076 1.00 90.69 106 SER A O 1
ATOM 870 N N . SER A 1 107 ? -12.777 -2.436 0.961 1.00 90.44 107 SER A N 1
ATOM 871 C CA . SER A 1 107 ? -13.215 -1.697 -0.230 1.00 90.44 107 SER A CA 1
ATOM 872 C C . SER A 1 107 ? -12.082 -1.356 -1.199 1.00 90.44 107 SER A C 1
ATOM 874 O O . SER A 1 107 ? -12.336 -1.140 -2.380 1.00 90.44 107 SER A O 1
ATOM 876 N N . ARG A 1 108 ? -10.835 -1.294 -0.718 1.00 89.31 108 ARG A N 1
ATOM 877 C CA . ARG A 1 108 ? -9.659 -0.931 -1.522 1.00 89.31 108 ARG A CA 1
ATOM 878 C C . ARG A 1 108 ? -8.807 -2.142 -1.867 1.00 89.31 108 ARG A C 1
ATOM 880 O O . ARG A 1 108 ? -8.364 -2.278 -3.001 1.00 89.31 108 ARG A O 1
ATOM 887 N N . PHE A 1 109 ? -8.539 -3.001 -0.886 1.00 88.69 109 PHE A N 1
ATOM 888 C CA . PHE A 1 109 ? -7.746 -4.215 -1.064 1.00 88.69 109 PHE A CA 1
ATOM 889 C C . PHE A 1 109 ? -8.000 -5.206 0.076 1.00 88.69 109 PHE A C 1
ATOM 891 O O . PHE A 1 109 ? -8.631 -4.883 1.078 1.00 88.69 109 PHE A O 1
ATOM 898 N N . LYS A 1 110 ? -7.489 -6.433 -0.062 1.00 85.94 110 LYS A N 1
ATOM 899 C CA . LYS A 1 110 ? -7.534 -7.456 0.994 1.00 85.94 110 LYS A CA 1
ATOM 900 C C . LYS A 1 110 ? -6.155 -7.585 1.656 1.00 85.94 110 LYS A C 1
ATOM 902 O O . LYS A 1 110 ? -5.315 -8.323 1.136 1.00 85.94 110 LYS A O 1
ATOM 907 N N . PRO A 1 111 ? -5.880 -6.864 2.761 1.00 84.00 111 PRO A N 1
ATOM 908 C CA . PRO A 1 111 ? -4.608 -6.987 3.459 1.00 84.00 111 PRO A CA 1
ATOM 909 C C . PRO A 1 111 ? -4.419 -8.392 4.032 1.00 84.00 111 PRO A C 1
ATOM 911 O O . PRO A 1 111 ? -5.356 -9.012 4.536 1.00 84.00 111 PRO A O 1
ATOM 914 N N . ARG A 1 112 ? -3.178 -8.889 4.009 1.00 83.56 112 ARG A N 1
ATOM 915 C CA . ARG A 1 112 ? -2.822 -10.124 4.715 1.00 83.56 112 ARG A CA 1
ATOM 916 C C . ARG A 1 112 ? -2.757 -9.852 6.214 1.00 83.56 112 ARG A C 1
ATOM 918 O O . ARG A 1 112 ? -2.119 -8.896 6.649 1.00 83.56 112 ARG A O 1
ATOM 925 N N . VAL A 1 113 ? -3.329 -10.755 7.008 1.00 78.81 113 VAL A N 1
ATOM 926 C CA . VAL A 1 113 ? -3.360 -10.650 8.479 1.00 78.81 113 VAL A CA 1
ATOM 927 C C . VAL A 1 113 ? -1.955 -10.515 9.082 1.00 78.81 113 VAL A C 1
ATOM 929 O O . VAL A 1 113 ? -1.773 -9.797 10.060 1.00 78.81 113 VAL A O 1
ATOM 932 N N . GLN A 1 114 ? -0.946 -11.155 8.482 1.00 79.25 114 GLN A N 1
ATOM 933 C CA . GLN A 1 114 ? 0.451 -11.057 8.923 1.00 79.25 114 GLN A CA 1
ATOM 934 C C . GLN A 1 114 ? 0.991 -9.621 8.872 1.00 79.25 114 GLN A C 1
ATOM 936 O O . GLN A 1 114 ? 1.673 -9.204 9.799 1.00 79.25 114 GLN A O 1
ATOM 941 N N . VAL A 1 115 ? 0.647 -8.851 7.834 1.00 77.19 115 VAL A N 1
ATOM 942 C CA . VAL A 1 115 ? 1.122 -7.467 7.671 1.00 77.19 115 VAL A CA 1
ATOM 943 C C . VAL A 1 115 ? 0.499 -6.562 8.732 1.00 77.19 115 VAL A C 1
ATOM 945 O O . VAL A 1 115 ? 1.201 -5.772 9.350 1.00 77.19 115 VAL A O 1
ATOM 948 N N . ILE A 1 116 ? -0.797 -6.742 9.013 1.00 75.38 116 ILE A N 1
ATOM 949 C CA . ILE A 1 116 ? -1.502 -5.988 10.062 1.00 75.38 116 ILE A CA 1
ATOM 950 C C . ILE A 1 116 ? -0.874 -6.263 11.433 1.00 75.38 116 ILE A C 1
ATOM 952 O O . ILE A 1 116 ? -0.666 -5.334 12.202 1.00 75.38 116 ILE A O 1
ATOM 956 N N . LYS A 1 117 ? -0.529 -7.523 11.734 1.00 76.06 117 LYS A N 1
ATOM 957 C CA . LYS A 1 117 ? 0.109 -7.889 13.009 1.00 76.06 117 LYS A CA 1
ATOM 958 C C . LYS A 1 117 ? 1.450 -7.187 13.224 1.00 76.06 117 LYS A C 1
ATOM 960 O O . LYS A 1 117 ? 1.711 -6.759 14.339 1.00 76.06 117 LYS A O 1
ATOM 965 N N 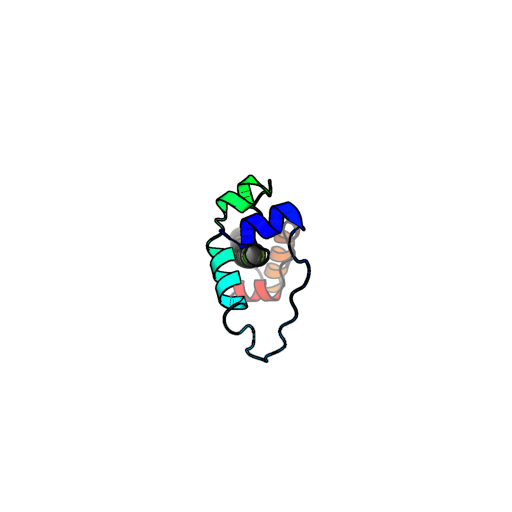. VAL A 1 118 ? 2.263 -7.046 12.175 1.00 75.06 118 VAL A N 1
ATOM 966 C CA . VAL A 1 118 ? 3.556 -6.342 12.249 1.00 75.06 118 VAL A CA 1
ATOM 967 C C . VAL A 1 118 ? 3.364 -4.846 12.512 1.00 75.06 118 VAL A C 1
ATOM 969 O O . VAL A 1 118 ? 4.157 -4.252 13.226 1.00 75.06 118 VAL A O 1
ATOM 972 N N . SER A 1 119 ? 2.306 -4.235 11.973 1.00 68.00 119 SER A N 1
ATOM 973 C CA . SER A 1 119 ? 2.028 -2.800 12.144 1.00 68.00 119 SER A CA 1
ATOM 974 C C . SER A 1 119 ? 1.362 -2.419 13.474 1.00 68.00 119 SER A C 1
ATOM 976 O O . SER A 1 119 ? 1.171 -1.231 13.712 1.00 68.00 119 SER A O 1
ATOM 978 N N . VAL A 1 120 ? 0.947 -3.393 14.294 1.00 65.06 120 VAL A N 1
ATOM 979 C CA . VAL A 1 120 ? 0.282 -3.174 15.599 1.00 65.06 120 VAL A CA 1
ATOM 980 C C . VAL A 1 120 ? 1.269 -3.290 16.780 1.00 65.06 120 VAL A C 1
ATOM 982 O O . VAL A 1 120 ? 0.864 -3.142 17.930 1.00 65.06 120 VAL A O 1
ATOM 985 N N . ILE A 1 121 ? 2.552 -3.543 16.500 1.00 52.94 121 ILE A N 1
ATOM 986 C CA . ILE A 1 121 ? 3.661 -3.498 17.470 1.00 52.94 121 ILE A CA 1
ATOM 987 C C . ILE A 1 121 ? 4.141 -2.053 17.598 1.00 52.94 121 ILE A C 1
ATOM 989 O O . ILE A 1 121 ? 4.339 -1.616 18.752 1.00 52.94 121 ILE A O 1
#

InterPro domains:
  IPR019559 Cullin,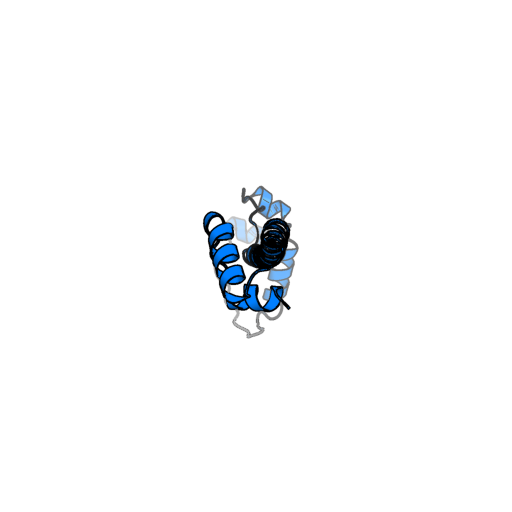 neddylation domain [PF10557] (73-119)
  IPR019559 Cullin, neddylation domain [SM00884] (70-119)
  IPR036388 Winged helix-like DNA-binding domain superfamily [G3DSA:1.10.10.10] (41-121)
  IPR036390 Winged helix DNA-binding domain superfamily [SSF46785] (54-118)
  IPR045093 Cullin [PTHR11932] (40-117)

Foldseek 3Di:
DVQVVCCVPPNDDPDDDDPDPPDPPPVVVVVVVVVVVCDPVVVCVVDVDDPPDDDPVVVVVVVVVVVVVVVVVVLVLLLVQLCVVCVVPVDDDPVVSLVSSQVVCVVPDRDDSVSSVVSVD

pLDDT: mean 74.36, std 15.35, range [42.41, 94.5]

Secondary structure (DSSP, 8-state):
-HHHHHHHHH---S----SS----TTHHHHHHHHHHHS-HHHHHHHS--------HHHHHHHHHHHHHHHHHHHHHHHHHHHHHHHHHHSS--HHHHHHHHHHHHTTT----HHHHHHHT-

Organism: Plutella xylostella (NCBI:txid51655)